Protein AF-A0A6P8LJI2-F1 (afdb_monomer_lite)

Sequence (162 aa):
MKCGRISWTCLSFLSLTNFYVLIQATELDPMTSRKILPVYAVLENAGLLNSSRCRTQIDIFRNAVNNQILWALRALDISGVPSRGFVIGNNHWLGDPQDCKHFSENRTLLLSEKVRKNNSIYRNPNEEYSPFEFRFFIARARHNSTVQYHIEAEDEVSKWIF

Radius of gyration: 23.15 Å; chains: 1; bounding box: 40×72×52 Å

Foldseek 3Di:
DDDDDDPPVVVVVVPPDPPPPPPPPPDQDLVRCVQWFVLSVVLVVLVVDDPDPVSVLSVVLNVCVVVVQPLSVLVRVQWFGQDPDVLVQRQERDGDQVSLVCLQVLDDDDDDPVVVVCCVVPDDPVRSHRPDRGDWDWDWDFDDDPSNVVDPDPTSIHTTID

pLDDT: mean 73.3, std 14.19, range [33.44, 93.31]

Organism: Bombus impatiens (NCBI:txid132113)

Structure (mmCIF, N/CA/C/O backbone):
data_AF-A0A6P8LJI2-F1
#
_entry.id   AF-A0A6P8LJI2-F1
#
loop_
_atom_site.group_PDB
_atom_site.id
_atom_site.type_symbol
_atom_site.label_atom_id
_atom_site.label_alt_id
_atom_site.label_comp_id
_atom_site.label_asym_id
_atom_site.label_entity_id
_atom_site.label_seq_id
_atom_site.pdbx_PDB_ins_code
_atom_site.Cartn_x
_atom_site.Cartn_y
_atom_site.Cartn_z
_atom_site.occupancy
_atom_site.B_iso_or_equiv
_atom_site.auth_seq_id
_atom_site.auth_comp_id
_atom_site.auth_asym_id
_atom_site.auth_atom_id
_atom_site.pdbx_PDB_model_num
ATOM 1 N N . MET A 1 1 ? -12.120 -55.220 -6.891 1.00 37.69 1 MET A N 1
ATOM 2 C CA . MET A 1 1 ? -11.540 -55.074 -5.535 1.00 37.69 1 MET A CA 1
ATOM 3 C C . MET A 1 1 ? -12.646 -54.623 -4.594 1.00 37.69 1 MET A C 1
ATOM 5 O O . MET A 1 1 ? -13.327 -53.656 -4.904 1.00 37.69 1 MET A O 1
ATOM 9 N N . LYS A 1 2 ? -12.909 -55.389 -3.529 1.00 33.44 2 LYS A N 1
ATOM 10 C CA . LYS A 1 2 ? -13.983 -55.115 -2.561 1.00 33.44 2 LYS A CA 1
ATOM 11 C C . LYS A 1 2 ? -13.507 -54.039 -1.580 1.00 33.44 2 LYS A C 1
ATOM 13 O O . LYS A 1 2 ? -12.485 -54.237 -0.933 1.00 33.44 2 LYS A O 1
ATOM 18 N N . CYS A 1 3 ? -14.239 -52.933 -1.471 1.00 35.81 3 CYS A N 1
ATOM 19 C CA . CYS A 1 3 ? -14.024 -51.943 -0.418 1.00 35.81 3 CYS A CA 1
ATOM 20 C C . CYS A 1 3 ? -14.562 -52.531 0.899 1.00 35.81 3 CYS A C 1
ATOM 22 O O . CYS A 1 3 ? -15.747 -52.852 1.000 1.00 35.81 3 CYS A O 1
ATOM 24 N N . GLY A 1 4 ? -13.666 -52.794 1.852 1.00 40.94 4 GLY A N 1
ATOM 25 C CA . GLY A 1 4 ? -13.984 -53.422 3.133 1.00 40.94 4 GLY A CA 1
ATOM 26 C C . GLY A 1 4 ? -14.766 -52.487 4.055 1.00 40.94 4 GLY A C 1
ATOM 27 O O . GLY A 1 4 ? -14.483 -51.295 4.130 1.00 40.94 4 GLY A O 1
ATOM 28 N N . ARG A 1 5 ? -15.751 -53.049 4.767 1.00 47.72 5 ARG A N 1
ATOM 29 C CA . ARG A 1 5 ? -16.522 -52.387 5.830 1.00 47.72 5 ARG A CA 1
ATOM 30 C C . ARG A 1 5 ? -15.579 -51.787 6.876 1.00 47.72 5 ARG A C 1
ATOM 32 O O . ARG A 1 5 ? -14.956 -52.521 7.637 1.00 47.72 5 ARG A O 1
ATOM 39 N N . ILE A 1 6 ? -15.528 -50.461 6.939 1.00 53.97 6 ILE A N 1
ATOM 40 C CA . ILE A 1 6 ? -14.892 -49.727 8.032 1.00 53.97 6 ILE A CA 1
ATOM 41 C C . ILE A 1 6 ? -15.832 -49.815 9.239 1.00 53.97 6 ILE A C 1
ATOM 43 O O . ILE A 1 6 ? -16.961 -49.322 9.208 1.00 53.97 6 ILE A O 1
ATOM 47 N N . SER A 1 7 ? -15.382 -50.518 10.279 1.00 47.62 7 SER A N 1
ATOM 48 C CA . SER A 1 7 ? -16.081 -50.629 11.559 1.00 47.62 7 SER A CA 1
ATOM 49 C C . SER A 1 7 ? -16.191 -49.250 12.207 1.00 47.62 7 SER A C 1
ATOM 51 O O . SER A 1 7 ? -15.186 -48.561 12.389 1.00 47.62 7 SER A O 1
ATOM 53 N N . TRP A 1 8 ? -17.406 -48.860 12.591 1.00 48.09 8 TRP A N 1
ATOM 54 C CA . TRP A 1 8 ? -17.705 -47.568 13.222 1.00 48.09 8 TRP A CA 1
ATOM 55 C C . TRP A 1 8 ? -16.960 -47.357 14.549 1.00 48.09 8 TRP A C 1
ATOM 57 O O . TRP A 1 8 ? -16.782 -46.226 14.986 1.00 48.09 8 TRP A O 1
ATOM 67 N N . THR A 1 9 ? -16.445 -48.430 15.153 1.00 50.59 9 THR A N 1
ATOM 68 C CA . THR A 1 9 ? -15.606 -48.379 16.358 1.00 50.59 9 THR A CA 1
ATOM 69 C C . THR A 1 9 ? -14.218 -47.772 16.127 1.00 50.59 9 THR A C 1
ATOM 71 O O . THR A 1 9 ? -13.556 -47.412 17.094 1.00 50.59 9 THR A O 1
ATOM 74 N N . CYS A 1 10 ? -13.773 -47.620 14.874 1.00 43.75 10 CYS A N 1
ATOM 75 C CA . CYS A 1 10 ? -12.482 -47.001 14.557 1.00 43.75 10 CYS A CA 1
ATOM 76 C C . CYS A 1 10 ? -12.566 -45.472 14.368 1.00 43.75 10 CYS A C 1
ATOM 78 O O . CYS A 1 10 ? -11.536 -44.804 14.331 1.00 43.75 10 CYS A O 1
ATOM 80 N N . LEU A 1 11 ? -13.775 -44.905 14.265 1.00 49.69 11 LEU A N 1
ATOM 81 C CA . LEU A 1 11 ? -13.996 -43.460 14.093 1.00 49.69 11 LEU A CA 1
ATOM 82 C C . LEU A 1 11 ? -14.053 -42.692 15.422 1.00 49.69 11 LEU A C 1
ATOM 84 O O . LEU A 1 11 ? -13.833 -41.485 15.440 1.00 49.69 11 LEU A O 1
ATOM 88 N N . SER A 1 12 ? -14.298 -43.371 16.542 1.00 50.19 12 SER A N 1
ATOM 89 C CA . SER A 1 12 ? -14.491 -42.733 17.851 1.00 50.19 12 SER A CA 1
ATOM 90 C C . SER A 1 12 ? -13.195 -42.396 18.602 1.00 50.19 12 SER A C 1
ATOM 92 O O . SER A 1 12 ? -13.245 -41.612 19.545 1.00 50.19 12 SER A O 1
ATOM 94 N N . PHE A 1 13 ? -12.032 -42.907 18.181 1.00 47.72 13 PHE A N 1
ATOM 95 C CA . PHE A 1 13 ? -10.748 -42.627 18.850 1.00 47.72 13 PHE A CA 1
ATOM 96 C C . PHE A 1 13 ? -9.929 -41.479 18.238 1.00 47.72 13 PHE A C 1
ATOM 98 O O . PHE A 1 13 ? -8.924 -41.079 18.817 1.00 47.72 13 PHE A O 1
ATOM 105 N N . LEU A 1 14 ? -10.365 -40.894 17.118 1.00 51.31 14 LEU A N 1
ATOM 106 C CA . LEU A 1 14 ? -9.687 -39.746 16.491 1.00 51.31 14 LEU A CA 1
ATOM 107 C C . LEU A 1 14 ? -10.215 -38.377 16.965 1.00 51.31 14 LEU A C 1
ATOM 109 O O . LEU A 1 14 ? -9.738 -37.346 16.507 1.00 51.31 14 LEU A O 1
ATOM 113 N N . SER A 1 15 ? -11.183 -38.340 17.888 1.00 52.12 15 SER A N 1
ATOM 114 C CA . SER A 1 15 ? -11.922 -37.111 18.228 1.00 52.12 15 SER A CA 1
ATOM 115 C C . SER A 1 15 ? -11.347 -36.278 19.389 1.00 52.12 15 SER A C 1
ATOM 117 O O . SER A 1 15 ? -11.988 -35.308 19.790 1.00 52.12 15 SER A O 1
ATOM 119 N N . LEU A 1 16 ? -10.189 -36.617 19.969 1.00 54.75 16 LEU A N 1
ATOM 120 C CA . LEU A 1 16 ? -9.714 -35.961 21.206 1.00 54.75 16 LEU A CA 1
ATOM 121 C C . LEU A 1 16 ? -8.282 -35.411 21.160 1.00 54.75 16 LEU A C 1
ATOM 123 O O . LEU A 1 16 ? -7.680 -35.178 22.205 1.00 54.75 16 LEU A O 1
ATOM 127 N N . THR A 1 17 ? -7.736 -35.119 19.981 1.00 58.19 17 THR A N 1
ATOM 128 C CA . THR A 1 17 ? -6.559 -34.244 19.893 1.00 58.19 17 THR A CA 1
ATOM 129 C C . THR A 1 17 ? -7.017 -32.821 19.594 1.00 58.19 17 THR A C 1
ATOM 131 O O . THR A 1 17 ? -7.270 -32.466 18.444 1.00 58.19 17 THR A O 1
ATOM 134 N N . ASN A 1 18 ? -7.137 -31.999 20.640 1.00 56.28 18 ASN A N 1
ATOM 135 C CA . ASN A 1 18 ? -7.179 -30.547 20.483 1.00 56.28 18 ASN A CA 1
ATOM 136 C C . ASN A 1 18 ? -5.844 -30.108 19.871 1.00 56.28 18 ASN A C 1
ATOM 138 O O . ASN A 1 18 ? -4.842 -29.966 20.572 1.00 56.28 18 ASN A O 1
ATOM 142 N N . PHE A 1 19 ? -5.817 -29.925 18.553 1.00 60.59 19 PHE A N 1
ATOM 143 C CA . PHE A 1 19 ? -4.723 -29.232 17.892 1.00 60.59 19 PHE A CA 1
ATOM 144 C C . PHE A 1 19 ? -4.853 -27.750 18.232 1.00 60.59 19 PHE A C 1
ATOM 146 O O . PHE A 1 19 ? -5.562 -26.999 17.566 1.00 60.59 19 PHE A O 1
ATOM 153 N N . TYR A 1 20 ? -4.187 -27.327 19.303 1.00 60.59 20 TYR A N 1
ATOM 154 C CA . TYR A 1 20 ? -3.955 -25.912 19.545 1.00 60.59 20 TYR A CA 1
ATOM 155 C C . TYR A 1 20 ? -2.982 -25.414 18.475 1.00 60.59 20 TYR A C 1
ATOM 157 O O . TYR A 1 20 ? -1.770 -25.585 18.586 1.00 60.59 20 TYR A O 1
ATOM 165 N N . VAL A 1 21 ? -3.518 -24.832 17.403 1.00 58.44 21 VAL A N 1
ATOM 166 C CA . VAL A 1 21 ? -2.711 -24.091 16.433 1.00 58.44 21 VAL A CA 1
ATOM 167 C C . VAL A 1 21 ? -2.419 -22.731 17.054 1.00 58.44 21 VAL A C 1
ATOM 169 O O . VAL A 1 21 ? -3.259 -21.833 17.042 1.00 58.44 21 VAL A O 1
ATOM 172 N N . LEU A 1 22 ? -1.230 -22.584 17.637 1.00 52.50 22 LEU A N 1
ATOM 173 C CA . LEU A 1 22 ? -0.707 -21.274 17.993 1.00 52.50 22 LEU A CA 1
ATOM 174 C C . LEU A 1 22 ? -0.218 -20.619 16.698 1.00 52.50 22 LEU A C 1
ATOM 176 O O . LEU A 1 22 ? 0.856 -20.946 16.198 1.00 52.50 22 LEU A O 1
ATOM 180 N N . ILE A 1 23 ? -1.017 -19.716 16.128 1.00 54.91 23 ILE A N 1
ATOM 181 C CA . ILE A 1 23 ? -0.550 -18.856 15.039 1.00 54.91 23 ILE A CA 1
ATOM 182 C C . ILE A 1 23 ? 0.370 -17.819 15.683 1.00 54.91 23 ILE A C 1
ATOM 184 O O . ILE A 1 23 ? -0.076 -16.762 16.123 1.00 54.91 23 ILE A O 1
ATOM 188 N N . GLN A 1 24 ? 1.662 -18.129 15.789 1.00 49.81 24 GLN A N 1
ATOM 189 C CA . GLN A 1 24 ? 2.651 -17.068 15.906 1.00 49.81 24 GLN A CA 1
ATOM 190 C C . GLN A 1 24 ? 2.631 -16.320 14.576 1.00 49.81 24 GLN A C 1
ATOM 192 O O . GLN A 1 24 ? 2.978 -16.882 13.539 1.00 49.81 24 GLN A O 1
ATOM 197 N N . ALA A 1 25 ? 2.172 -15.069 14.598 1.00 53.12 25 ALA A N 1
ATOM 198 C CA . ALA A 1 25 ? 2.420 -14.149 13.503 1.00 53.12 25 ALA A CA 1
ATOM 199 C C . ALA A 1 25 ? 3.933 -13.920 13.466 1.00 53.12 25 ALA A C 1
ATOM 201 O O . ALA A 1 25 ? 4.472 -13.132 14.240 1.00 53.12 25 ALA A O 1
ATOM 202 N N . THR A 1 26 ? 4.636 -14.694 12.647 1.00 54.88 26 THR A N 1
ATOM 203 C CA . THR A 1 26 ? 6.045 -14.451 12.370 1.00 54.88 26 THR A CA 1
ATOM 204 C C . THR A 1 26 ? 6.128 -13.083 11.713 1.00 54.88 26 THR A C 1
ATOM 206 O O . THR A 1 26 ? 5.422 -12.841 10.731 1.00 54.88 26 THR A O 1
ATOM 209 N N . GLU A 1 27 ? 6.960 -12.183 12.243 1.00 59.78 27 GLU A N 1
ATOM 210 C CA . GLU A 1 27 ? 7.315 -10.987 11.484 1.00 59.78 27 GLU A CA 1
ATOM 211 C C . GLU A 1 27 ? 7.788 -11.437 10.103 1.00 59.78 27 GLU A C 1
ATOM 213 O O . GLU A 1 27 ? 8.627 -12.337 9.979 1.00 59.78 27 GLU A O 1
ATOM 218 N N . LEU A 1 28 ? 7.184 -10.871 9.058 1.00 61.03 28 LEU A N 1
ATOM 219 C CA . LEU A 1 28 ? 7.618 -11.163 7.706 1.00 61.03 28 LEU A CA 1
ATOM 220 C C . LEU A 1 28 ? 9.066 -10.691 7.585 1.00 61.03 28 LEU A C 1
ATOM 222 O O . LEU A 1 28 ? 9.354 -9.507 7.765 1.00 61.03 28 LEU A O 1
ATOM 226 N N . ASP A 1 29 ? 9.965 -11.614 7.246 1.00 72.69 29 ASP A N 1
ATOM 227 C CA . ASP A 1 29 ? 11.338 -11.251 6.918 1.00 72.69 29 ASP A CA 1
ATOM 228 C C . ASP A 1 29 ? 11.330 -10.144 5.835 1.00 72.69 29 ASP A C 1
ATOM 230 O O . ASP A 1 29 ? 10.543 -10.236 4.881 1.00 72.69 29 ASP A O 1
ATOM 234 N N . PRO A 1 30 ? 12.185 -9.108 5.931 1.00 65.75 30 PRO A N 1
ATOM 235 C CA . PRO A 1 30 ? 12.203 -7.980 4.995 1.00 65.75 30 PRO A CA 1
ATOM 236 C C . PRO A 1 30 ? 12.288 -8.374 3.509 1.00 65.75 30 PRO A C 1
ATOM 238 O O . PRO A 1 30 ? 11.749 -7.688 2.638 1.00 65.75 30 PRO A O 1
ATOM 241 N N . MET A 1 31 ? 12.931 -9.499 3.174 1.00 64.00 31 MET A N 1
ATOM 242 C CA . MET A 1 31 ? 12.965 -10.034 1.806 1.00 64.00 31 MET A CA 1
ATOM 243 C C . MET A 1 31 ? 11.580 -10.497 1.337 1.00 64.00 31 MET A C 1
ATOM 245 O O . MET A 1 31 ? 11.249 -10.371 0.157 1.00 64.00 31 MET A O 1
ATOM 249 N N . THR A 1 32 ? 10.771 -11.033 2.248 1.00 70.81 32 THR A N 1
ATOM 250 C CA . THR A 1 32 ? 9.400 -11.484 1.988 1.00 70.81 32 THR A CA 1
ATOM 251 C C . THR A 1 32 ? 8.455 -10.291 1.870 1.00 70.81 32 THR A C 1
ATOM 253 O O . THR A 1 32 ? 7.690 -10.228 0.907 1.00 70.81 32 THR A O 1
ATOM 256 N N . SER A 1 33 ? 8.571 -9.294 2.756 1.00 70.75 33 SER A N 1
ATOM 257 C CA . SER A 1 33 ? 7.774 -8.055 2.694 1.00 70.75 33 SER A CA 1
ATOM 258 C C . SER A 1 33 ? 7.946 -7.334 1.359 1.00 70.75 33 SER A C 1
ATOM 260 O O . SER A 1 33 ? 6.959 -6.988 0.714 1.00 70.75 33 SER A O 1
ATOM 262 N N . ARG A 1 34 ? 9.190 -7.211 0.873 1.00 65.12 34 ARG A N 1
ATOM 263 C CA . ARG A 1 34 ? 9.500 -6.612 -0.438 1.00 65.12 34 ARG A CA 1
ATOM 264 C C . ARG A 1 34 ? 8.816 -7.296 -1.618 1.00 65.12 34 ARG A C 1
ATOM 266 O O . ARG A 1 34 ? 8.485 -6.635 -2.597 1.00 65.12 34 ARG A O 1
ATOM 273 N N . LYS A 1 35 ? 8.652 -8.619 -1.562 1.00 65.62 35 LYS A N 1
ATOM 274 C CA . LYS A 1 35 ? 8.059 -9.395 -2.661 1.00 65.62 35 LYS A CA 1
ATOM 275 C C . LYS A 1 35 ? 6.542 -9.267 -2.714 1.00 65.62 35 LYS A C 1
ATOM 277 O O . LYS A 1 35 ? 5.967 -9.411 -3.786 1.00 65.62 35 LYS A O 1
ATOM 282 N N . ILE A 1 36 ? 5.912 -9.042 -1.565 1.00 71.00 36 ILE A N 1
ATOM 283 C CA . ILE A 1 36 ? 4.454 -9.078 -1.426 1.00 71.00 36 ILE A CA 1
ATOM 284 C C . ILE A 1 36 ? 3.866 -7.664 -1.448 1.00 71.00 36 ILE A C 1
ATOM 286 O O . ILE A 1 36 ? 2.761 -7.475 -1.946 1.00 71.00 36 ILE A O 1
ATOM 290 N N . LEU A 1 37 ? 4.615 -6.667 -0.971 1.00 77.25 37 LEU A N 1
ATOM 291 C CA . LEU A 1 37 ? 4.141 -5.299 -0.798 1.00 77.25 37 LEU A CA 1
ATOM 292 C C . LEU A 1 37 ? 5.090 -4.297 -1.486 1.00 77.25 37 LEU A C 1
ATOM 294 O O . LEU A 1 37 ? 6.094 -3.909 -0.887 1.00 77.25 37 LEU A O 1
ATOM 298 N N . PRO A 1 38 ? 4.793 -3.816 -2.711 1.00 75.12 38 PRO A N 1
ATOM 299 C CA . PRO A 1 38 ? 5.554 -2.762 -3.387 1.00 75.12 38 PRO A CA 1
ATOM 300 C C . PRO A 1 38 ? 5.951 -1.585 -2.527 1.00 75.12 38 PRO A C 1
ATOM 302 O O . PRO A 1 38 ? 7.028 -1.014 -2.671 1.00 75.12 38 PRO A O 1
ATOM 305 N N . VAL A 1 39 ? 5.018 -1.179 -1.674 1.00 81.25 39 VAL A N 1
ATOM 306 C CA . VAL A 1 39 ? 5.149 0.004 -0.848 1.00 81.25 39 VAL A CA 1
ATOM 307 C C . VAL A 1 39 ? 6.352 -0.147 0.080 1.00 81.25 39 VAL A C 1
ATOM 309 O O . VAL A 1 39 ? 7.095 0.814 0.244 1.00 81.25 39 VAL A O 1
ATOM 312 N N . TYR A 1 40 ? 6.672 -1.363 0.545 1.00 80.94 40 TYR A N 1
ATOM 313 C CA . TYR A 1 40 ? 7.904 -1.625 1.295 1.00 80.94 40 TYR A CA 1
ATOM 314 C C . TYR A 1 40 ? 9.163 -1.325 0.484 1.00 80.94 40 TYR A C 1
ATOM 316 O O . TYR A 1 40 ? 10.116 -0.779 1.034 1.00 80.94 40 TYR A O 1
ATOM 324 N N . ALA A 1 41 ? 9.174 -1.609 -0.821 1.00 79.25 41 ALA A N 1
ATOM 325 C CA . ALA A 1 41 ? 10.308 -1.252 -1.665 1.00 79.25 41 ALA A CA 1
ATOM 326 C C . ALA A 1 41 ? 10.502 0.274 -1.721 1.00 79.25 41 ALA A C 1
ATOM 328 O O . ALA A 1 41 ? 11.637 0.742 -1.655 1.00 79.25 41 ALA A O 1
ATOM 329 N N . VAL A 1 42 ? 9.423 1.063 -1.768 1.00 82.69 42 VAL A N 1
ATOM 330 C CA . VAL A 1 42 ? 9.503 2.535 -1.696 1.00 82.69 42 VAL A CA 1
ATOM 331 C C . VAL A 1 42 ? 9.995 2.999 -0.325 1.00 82.69 42 VAL A C 1
ATOM 333 O O . VAL A 1 42 ? 10.904 3.824 -0.252 1.00 82.69 42 VAL A O 1
ATOM 336 N N . LEU A 1 43 ? 9.446 2.439 0.758 1.00 86.00 43 LEU A N 1
ATOM 337 C CA . LEU A 1 43 ? 9.833 2.774 2.132 1.00 86.00 43 LEU A CA 1
ATOM 338 C C . LEU A 1 43 ? 11.319 2.493 2.403 1.00 86.00 43 LEU A C 1
ATOM 340 O O . LEU A 1 43 ? 12.006 3.293 3.040 1.00 86.00 43 LEU A O 1
ATOM 344 N N . GLU A 1 44 ? 11.846 1.371 1.913 1.00 84.69 44 GLU A N 1
ATOM 345 C CA . GLU A 1 44 ? 13.259 1.018 2.076 1.00 84.69 44 GLU A CA 1
ATOM 346 C C . GLU A 1 44 ? 14.188 1.911 1.248 1.00 84.69 44 GLU A C 1
ATOM 348 O O . GLU A 1 44 ? 15.262 2.287 1.720 1.00 84.69 44 GLU A O 1
ATOM 353 N N . ASN A 1 45 ? 13.753 2.302 0.048 1.00 84.31 45 ASN A N 1
ATOM 354 C CA . ASN A 1 45 ? 14.525 3.134 -0.875 1.00 84.31 45 ASN A CA 1
ATOM 355 C C . ASN A 1 45 ? 14.305 4.638 -0.682 1.00 84.31 45 ASN A C 1
ATOM 357 O O . ASN A 1 45 ? 14.819 5.434 -1.470 1.00 84.31 45 ASN A O 1
ATOM 361 N N . ALA A 1 46 ? 13.633 5.044 0.400 1.00 85.44 46 ALA A N 1
ATOM 362 C CA . ALA A 1 46 ? 13.521 6.442 0.812 1.00 85.44 46 ALA A CA 1
ATOM 363 C C . ALA A 1 46 ? 14.885 7.144 0.759 1.00 85.44 46 ALA A C 1
ATOM 365 O O . ALA A 1 46 ? 14.968 8.284 0.311 1.00 85.44 46 ALA A O 1
ATOM 366 N N . GLY A 1 47 ? 15.947 6.403 1.131 1.00 85.81 47 GLY A N 1
ATOM 367 C CA . GLY A 1 47 ? 17.376 6.729 1.034 1.00 85.81 47 GLY A CA 1
ATOM 368 C C . GLY A 1 47 ? 17.790 7.541 -0.192 1.00 85.81 47 GLY A C 1
ATOM 369 O O . GLY A 1 47 ? 18.594 8.458 -0.059 1.00 85.81 47 GLY A O 1
ATOM 370 N N . LEU A 1 48 ? 17.214 7.216 -1.350 1.00 87.94 48 LEU A N 1
ATOM 371 C CA . LEU A 1 48 ? 17.549 7.788 -2.654 1.00 87.94 48 LEU A CA 1
ATOM 372 C C . LEU A 1 48 ? 16.982 9.198 -2.868 1.00 87.94 48 LEU A C 1
ATOM 374 O O . LEU A 1 48 ? 17.421 9.913 -3.766 1.00 87.94 48 LEU A O 1
ATOM 378 N N . LEU A 1 49 ? 15.996 9.598 -2.067 1.00 84.56 49 LEU A N 1
ATOM 379 C CA . LEU A 1 49 ? 15.418 10.930 -2.123 1.00 84.56 49 LEU A CA 1
ATOM 380 C C . LEU A 1 49 ? 16.289 11.907 -1.336 1.00 84.56 49 LEU A C 1
ATOM 382 O O . LEU A 1 49 ? 16.626 11.665 -0.173 1.00 84.56 49 LEU A O 1
ATOM 386 N N . ASN A 1 50 ? 16.566 13.055 -1.953 1.00 89.31 50 ASN A N 1
ATOM 387 C CA . ASN A 1 50 ? 17.142 14.205 -1.265 1.00 89.31 50 ASN A CA 1
ATOM 388 C C . ASN A 1 50 ? 16.263 14.632 -0.078 1.00 89.31 50 ASN A C 1
ATOM 390 O O . ASN A 1 50 ? 15.057 14.350 -0.046 1.00 89.31 50 ASN A O 1
ATOM 394 N N . SER A 1 51 ? 16.864 15.372 0.863 1.00 80.44 51 SER A N 1
ATOM 395 C CA . SER A 1 51 ? 16.133 15.979 1.979 1.00 80.44 51 SER A CA 1
ATOM 396 C C . SER A 1 51 ? 14.984 16.828 1.436 1.00 80.44 51 SER A C 1
ATOM 398 O O . SER A 1 51 ? 15.182 17.867 0.807 1.00 80.44 51 SER A O 1
ATOM 400 N N . SER A 1 52 ? 13.772 16.311 1.598 1.00 88.88 52 SER A N 1
ATOM 401 C CA . SER A 1 52 ? 12.548 16.832 1.010 1.00 88.88 52 SER A CA 1
ATOM 402 C C . SER A 1 52 ? 11.380 16.463 1.910 1.00 88.88 52 SER A C 1
ATOM 404 O O . SER A 1 52 ? 11.435 15.484 2.656 1.00 88.88 52 SER A O 1
ATOM 406 N N . ARG A 1 53 ? 10.278 17.206 1.790 1.00 90.19 53 ARG A N 1
ATOM 407 C CA . ARG A 1 53 ? 9.025 16.869 2.478 1.00 90.19 53 ARG A CA 1
ATOM 408 C C . ARG A 1 53 ? 8.582 15.431 2.185 1.00 90.19 53 ARG A C 1
ATOM 410 O O . ARG A 1 53 ? 8.109 14.748 3.086 1.00 90.19 53 ARG A O 1
ATOM 417 N N . CYS A 1 54 ? 8.766 14.978 0.944 1.00 85.75 54 CYS A N 1
ATOM 418 C CA . CYS A 1 54 ? 8.446 13.616 0.528 1.00 85.75 54 CYS A CA 1
ATOM 419 C C . CYS A 1 54 ? 9.282 12.590 1.301 1.00 85.75 54 CYS A C 1
ATOM 421 O O . CYS A 1 54 ? 8.720 11.656 1.867 1.00 85.75 54 CYS A O 1
ATOM 423 N N . ARG A 1 55 ? 10.599 12.817 1.420 1.00 89.62 5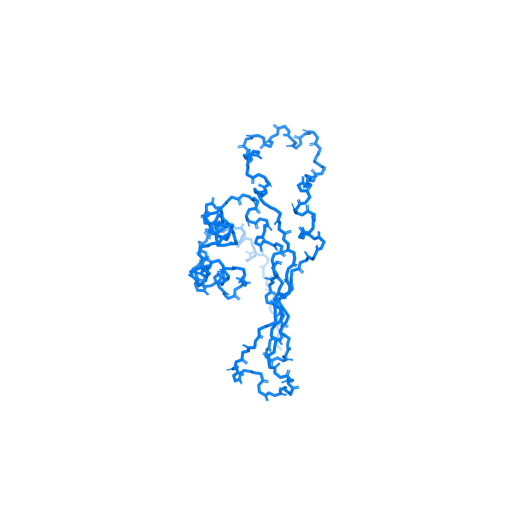5 ARG A N 1
ATOM 424 C CA . ARG A 1 55 ? 11.474 11.952 2.217 1.00 89.62 55 ARG A CA 1
ATOM 425 C C . ARG A 1 55 ? 11.003 11.856 3.669 1.00 89.62 55 ARG A C 1
ATOM 427 O O . ARG A 1 55 ? 10.828 10.755 4.174 1.00 89.62 55 ARG A O 1
ATOM 434 N N . THR A 1 56 ? 10.718 12.991 4.304 1.00 92.25 56 THR A N 1
ATOM 435 C CA . THR A 1 56 ? 10.231 13.020 5.691 1.00 92.25 56 THR A CA 1
ATOM 436 C C . THR A 1 56 ? 8.917 12.255 5.864 1.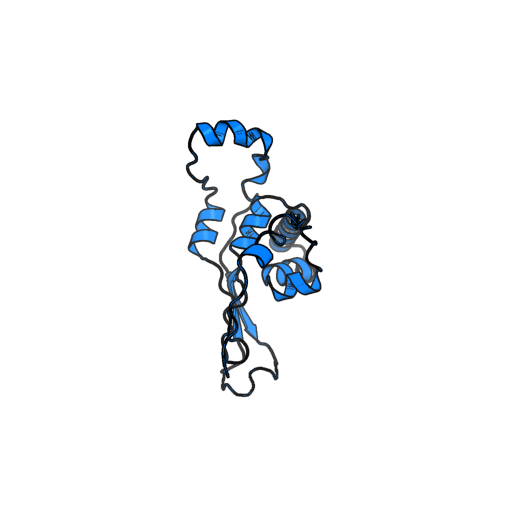00 92.25 56 THR A C 1
ATOM 438 O O . THR A 1 56 ? 8.774 11.498 6.818 1.00 92.25 56 THR A O 1
ATOM 441 N N . GLN A 1 57 ? 7.959 12.418 4.947 1.00 91.44 57 GLN A N 1
ATOM 442 C CA . GLN A 1 57 ? 6.683 11.695 5.003 1.00 91.44 57 GLN A CA 1
ATOM 443 C C . GLN A 1 57 ? 6.870 10.182 4.834 1.00 91.44 57 GLN A C 1
ATOM 445 O O . GLN A 1 57 ? 6.248 9.410 5.562 1.00 91.44 57 GLN A O 1
ATOM 450 N N . ILE A 1 58 ? 7.765 9.758 3.938 1.00 90.38 58 ILE A N 1
ATOM 451 C CA . ILE A 1 58 ? 8.111 8.343 3.757 1.00 90.38 58 ILE A CA 1
ATOM 452 C C . ILE A 1 58 ? 8.783 7.776 5.013 1.00 90.38 58 ILE A C 1
ATOM 454 O O . ILE A 1 58 ? 8.437 6.676 5.432 1.00 90.38 58 ILE A O 1
ATOM 458 N N . ASP A 1 59 ? 9.690 8.517 5.653 1.00 91.94 59 ASP A N 1
ATOM 459 C CA . ASP A 1 59 ? 10.338 8.070 6.892 1.00 91.94 59 ASP A CA 1
ATOM 460 C C . ASP A 1 59 ? 9.322 7.947 8.047 1.00 91.94 59 ASP A C 1
ATOM 462 O O . ASP A 1 59 ? 9.341 6.961 8.786 1.00 91.94 59 ASP A O 1
ATOM 466 N N . ILE A 1 60 ? 8.380 8.895 8.174 1.00 93.31 60 ILE A N 1
ATOM 467 C CA . ILE A 1 60 ? 7.267 8.802 9.137 1.00 93.31 60 ILE A CA 1
ATOM 468 C C . ILE A 1 60 ? 6.420 7.560 8.851 1.00 93.31 60 ILE A C 1
ATOM 470 O O . ILE A 1 60 ? 6.102 6.813 9.776 1.00 93.31 60 ILE A O 1
ATOM 474 N N . PHE A 1 61 ? 6.076 7.319 7.584 1.00 91.25 61 PHE A N 1
ATOM 475 C CA . PHE A 1 61 ? 5.288 6.156 7.193 1.00 91.25 61 PHE A CA 1
ATOM 476 C C . PHE A 1 61 ? 6.024 4.847 7.501 1.00 91.25 61 PHE A C 1
ATOM 478 O O . PHE A 1 61 ? 5.462 3.978 8.163 1.00 91.25 61 PHE A O 1
ATOM 485 N N . ARG A 1 62 ? 7.304 4.734 7.132 1.00 90.62 62 ARG A N 1
ATOM 486 C CA . ARG A 1 62 ? 8.145 3.572 7.444 1.00 90.62 62 ARG A CA 1
ATOM 487 C C . ARG A 1 62 ? 8.198 3.291 8.943 1.00 90.62 62 ARG A C 1
ATOM 489 O O . ARG A 1 62 ? 8.032 2.149 9.361 1.00 90.62 62 ARG A O 1
ATOM 496 N N . ASN A 1 63 ? 8.407 4.323 9.756 1.00 92.56 63 ASN A N 1
ATOM 497 C CA . ASN A 1 63 ? 8.451 4.169 11.206 1.00 92.56 63 ASN A CA 1
ATOM 498 C C . ASN A 1 63 ? 7.093 3.742 11.767 1.00 92.56 63 ASN A C 1
ATOM 500 O O . ASN A 1 63 ? 7.040 2.861 12.620 1.00 92.56 63 ASN A O 1
ATOM 504 N N . ALA A 1 64 ? 5.995 4.316 11.280 1.00 92.12 64 ALA A N 1
ATOM 505 C CA . ALA A 1 64 ? 4.653 3.951 11.715 1.00 92.12 64 ALA A CA 1
ATOM 506 C C . ALA A 1 64 ? 4.296 2.499 11.342 1.00 92.12 64 ALA A C 1
ATOM 508 O O . ALA A 1 64 ? 3.714 1.788 12.156 1.00 92.12 64 ALA A O 1
ATOM 509 N N . VAL A 1 65 ? 4.720 2.025 10.167 1.00 89.25 65 VAL A N 1
ATOM 510 C CA . VAL A 1 65 ? 4.618 0.613 9.765 1.00 89.25 65 VAL A CA 1
ATOM 511 C C . VAL A 1 65 ? 5.380 -0.297 10.727 1.00 89.25 65 VAL A C 1
ATOM 513 O O . VAL A 1 65 ? 4.806 -1.249 11.251 1.00 89.25 65 VAL A O 1
ATOM 516 N N . ASN A 1 66 ? 6.652 0.013 10.997 1.00 88.06 66 ASN A N 1
ATOM 517 C CA . ASN A 1 66 ? 7.500 -0.798 11.875 1.00 88.06 66 ASN A CA 1
ATOM 518 C C . ASN A 1 66 ? 6.967 -0.862 13.314 1.00 88.06 66 ASN A C 1
ATOM 520 O O . ASN A 1 66 ? 7.138 -1.868 13.988 1.00 88.06 66 ASN A O 1
ATOM 524 N N . ASN A 1 67 ? 6.310 0.204 13.775 1.00 90.31 67 ASN A N 1
ATOM 525 C CA . ASN A 1 67 ? 5.679 0.262 15.093 1.00 90.31 67 ASN A CA 1
ATOM 526 C C . ASN A 1 67 ? 4.215 -0.216 15.082 1.00 90.31 67 ASN A C 1
ATOM 528 O O . ASN A 1 67 ? 3.508 -0.013 16.064 1.00 90.31 67 ASN A O 1
ATOM 532 N N . GLN A 1 68 ? 3.746 -0.826 13.986 1.00 88.44 68 GLN A N 1
ATOM 533 C CA . GLN A 1 68 ? 2.395 -1.385 13.854 1.00 88.44 68 GLN A CA 1
ATOM 534 C C . GLN A 1 68 ? 1.269 -0.371 14.130 1.00 88.44 68 GLN A C 1
ATOM 536 O O . GLN A 1 68 ? 0.194 -0.718 14.619 1.00 88.44 68 GLN A O 1
ATOM 541 N N . ILE A 1 69 ? 1.502 0.895 13.781 1.00 90.12 69 ILE A N 1
ATOM 542 C CA . ILE A 1 69 ? 0.538 1.977 13.967 1.00 90.12 69 ILE A CA 1
ATOM 543 C C . ILE A 1 69 ? -0.630 1.799 12.994 1.00 90.12 69 ILE A C 1
ATOM 545 O O . ILE A 1 69 ? -0.436 1.628 11.788 1.00 90.12 69 ILE A O 1
ATOM 549 N N . LEU A 1 70 ? -1.861 1.881 13.508 1.00 86.56 70 LEU A N 1
ATOM 550 C CA . LEU A 1 70 ? -3.066 1.479 12.779 1.00 86.56 70 LEU A CA 1
ATOM 551 C C . LEU A 1 70 ? -3.240 2.187 11.427 1.00 86.56 70 LEU A C 1
ATOM 553 O O . LEU A 1 70 ? -3.505 1.517 10.428 1.00 86.56 70 LEU A O 1
ATOM 557 N N . TRP A 1 71 ? -3.101 3.515 11.360 1.00 89.38 71 TRP A N 1
ATOM 558 C CA . TRP A 1 71 ? -3.240 4.234 10.086 1.00 89.38 71 TRP A CA 1
ATOM 559 C C . TRP A 1 71 ? -2.216 3.768 9.045 1.00 89.38 71 TRP A C 1
ATOM 561 O O . TRP A 1 71 ? -2.541 3.683 7.864 1.00 89.38 71 TRP A O 1
ATOM 571 N N . ALA A 1 72 ? -0.997 3.432 9.470 1.00 90.25 72 ALA A N 1
ATOM 572 C CA . ALA A 1 72 ? 0.065 2.999 8.573 1.00 90.25 72 ALA A CA 1
ATOM 573 C C . ALA A 1 72 ? -0.179 1.572 8.078 1.00 90.25 72 ALA A C 1
ATOM 575 O O . ALA A 1 72 ? -0.010 1.299 6.894 1.00 90.25 72 ALA A O 1
ATOM 576 N N . LEU A 1 73 ? -0.664 0.681 8.946 1.00 88.06 73 LEU A N 1
ATOM 577 C CA . LEU A 1 73 ? -1.092 -0.658 8.537 1.00 88.06 73 LEU A CA 1
ATOM 578 C C . LEU A 1 73 ? -2.251 -0.602 7.534 1.00 88.06 73 LEU A C 1
ATOM 580 O O . LEU A 1 73 ? -2.239 -1.330 6.548 1.00 88.06 73 LEU A O 1
ATOM 584 N N . ARG A 1 74 ? -3.214 0.307 7.728 1.00 87.25 74 ARG A N 1
ATOM 585 C CA . ARG A 1 74 ? -4.289 0.546 6.752 1.00 87.25 74 ARG A CA 1
ATOM 586 C C . ARG A 1 74 ? -3.745 1.070 5.425 1.00 87.25 74 ARG A C 1
ATOM 588 O O . ARG A 1 74 ? -4.184 0.602 4.386 1.00 87.25 74 ARG A O 1
ATOM 595 N N . ALA A 1 75 ? -2.787 1.997 5.455 1.00 87.00 75 ALA A N 1
ATOM 596 C CA . ALA A 1 75 ? -2.127 2.499 4.251 1.00 87.00 75 ALA A CA 1
ATOM 597 C C . ALA A 1 75 ? -1.377 1.388 3.486 1.00 87.00 75 ALA A C 1
ATOM 599 O O . ALA A 1 75 ? -1.393 1.363 2.257 1.00 87.00 75 ALA A O 1
ATOM 600 N N . LEU A 1 76 ? -0.752 0.440 4.195 1.00 85.31 76 LEU A N 1
ATOM 601 C CA . LEU A 1 76 ? -0.161 -0.751 3.576 1.00 85.31 76 LEU A CA 1
ATOM 602 C C . LEU A 1 76 ? -1.215 -1.666 2.942 1.00 85.31 76 LEU A C 1
ATOM 604 O O . LEU A 1 76 ? -0.980 -2.174 1.853 1.00 85.31 76 LEU A O 1
ATOM 608 N N . ASP A 1 77 ? -2.349 -1.870 3.611 1.00 84.12 77 ASP A N 1
ATOM 609 C CA . ASP A 1 77 ? -3.426 -2.764 3.160 1.00 84.12 77 ASP A CA 1
ATOM 610 C C . ASP A 1 77 ? -4.104 -2.269 1.870 1.00 84.12 77 ASP A C 1
ATOM 612 O O . ASP A 1 77 ? -4.426 -3.061 0.991 1.00 84.12 77 ASP A O 1
ATOM 616 N N . ILE A 1 78 ? -4.246 -0.947 1.711 1.00 83.81 78 ILE A N 1
ATOM 617 C CA . ILE A 1 78 ? -4.796 -0.324 0.490 1.00 83.81 78 ILE A CA 1
ATOM 618 C C . ILE A 1 78 ? -3.771 -0.193 -0.650 1.00 83.81 78 ILE A C 1
ATOM 620 O O . ILE A 1 78 ? -4.136 0.165 -1.774 1.00 83.81 78 ILE A O 1
ATOM 624 N N . SER A 1 79 ? -2.484 -0.420 -0.362 1.00 82.94 79 SER A N 1
ATOM 625 C CA . SER A 1 79 ? -1.412 -0.303 -1.352 1.00 82.94 79 SER A CA 1
ATOM 626 C C . SER A 1 79 ? -1.502 -1.421 -2.390 1.00 82.94 79 SER A C 1
ATOM 628 O O . SER A 1 79 ? -2.084 -2.478 -2.151 1.00 82.94 79 SER A O 1
ATOM 630 N N . GLY A 1 80 ? -0.893 -1.211 -3.560 1.00 81.38 80 GLY A N 1
ATOM 631 C CA . GLY A 1 80 ? -0.917 -2.228 -4.603 1.00 81.38 80 GLY A CA 1
ATOM 632 C C . GLY A 1 80 ? -0.303 -3.556 -4.167 1.00 81.38 80 GLY A C 1
ATOM 633 O O . GLY A 1 80 ? 0.679 -3.584 -3.433 1.00 81.38 80 GLY A O 1
ATOM 634 N N . VAL A 1 81 ? -0.853 -4.664 -4.663 1.00 80.69 81 VAL A N 1
ATOM 635 C CA . VAL A 1 81 ? -0.304 -6.016 -4.471 1.00 80.69 81 VAL A CA 1
ATOM 636 C C . VAL A 1 81 ? -0.025 -6.676 -5.822 1.00 80.69 81 VAL A C 1
ATOM 638 O O . VAL A 1 81 ? -0.762 -6.421 -6.782 1.00 80.69 81 VAL A O 1
ATOM 641 N N . PRO A 1 82 ? 1.016 -7.524 -5.941 1.00 78.00 82 PRO A N 1
ATOM 642 C CA . PRO A 1 82 ? 1.270 -8.261 -7.169 1.00 78.00 82 PRO A CA 1
ATOM 643 C C . PRO A 1 82 ? 0.061 -9.124 -7.533 1.00 78.00 82 PRO A C 1
ATOM 645 O O . PRO A 1 82 ? -0.398 -9.956 -6.746 1.00 78.00 82 PRO A O 1
ATOM 648 N N . SER A 1 83 ? -0.446 -8.956 -8.749 1.00 79.75 83 SER A N 1
ATOM 649 C CA . SER A 1 83 ? -1.497 -9.821 -9.272 1.00 79.75 83 SER A CA 1
ATOM 650 C C . SER A 1 83 ? -0.924 -11.145 -9.799 1.00 79.75 83 SER A C 1
ATOM 652 O O . SER A 1 83 ? 0.264 -11.286 -10.098 1.00 79.75 83 SER A O 1
ATOM 654 N N . ARG A 1 84 ? -1.778 -12.171 -9.894 1.00 83.31 84 ARG A N 1
ATOM 655 C CA . ARG A 1 84 ? -1.383 -13.473 -10.457 1.00 83.31 84 ARG A CA 1
ATOM 656 C C . ARG A 1 84 ? -1.115 -13.348 -11.956 1.00 83.31 84 ARG A C 1
ATOM 658 O O . ARG A 1 84 ? -1.770 -12.571 -12.640 1.00 83.31 84 ARG A O 1
ATOM 665 N N . GLY A 1 85 ? -0.227 -14.192 -12.476 1.00 83.00 85 GLY A N 1
ATOM 666 C CA . GLY A 1 85 ? 0.035 -14.263 -13.916 1.00 83.00 85 GLY A CA 1
ATOM 667 C C . GLY A 1 85 ? 1.185 -13.382 -14.398 1.00 83.00 85 GLY A C 1
ATOM 668 O O . GLY A 1 85 ? 1.237 -13.068 -15.580 1.00 83.00 85 GLY A O 1
ATOM 669 N N . PHE A 1 86 ? 2.127 -13.020 -13.523 1.00 81.12 86 PHE A N 1
ATOM 670 C CA . PHE A 1 86 ? 3.336 -12.295 -13.923 1.00 81.12 86 PHE A CA 1
ATOM 671 C C . PHE A 1 86 ? 4.063 -12.979 -15.093 1.00 81.12 86 PHE A C 1
ATOM 673 O O . PHE A 1 86 ? 4.330 -12.340 -16.093 1.00 81.12 86 PHE A O 1
ATOM 680 N N . VAL A 1 87 ? 4.308 -14.293 -15.045 1.00 81.62 87 VAL A N 1
ATOM 681 C CA . VAL A 1 87 ? 5.010 -15.028 -16.127 1.00 81.62 87 VAL A CA 1
ATOM 682 C C . VAL A 1 87 ? 4.290 -14.931 -17.484 1.00 81.62 87 VAL A C 1
ATOM 684 O O . VAL A 1 87 ? 4.924 -15.029 -18.527 1.00 81.62 87 VAL A O 1
ATOM 687 N N . ILE A 1 88 ? 2.972 -14.707 -17.471 1.00 82.50 88 ILE A N 1
ATOM 688 C CA . ILE A 1 88 ? 2.134 -14.549 -18.668 1.00 82.50 88 ILE A CA 1
ATOM 689 C C . ILE A 1 88 ? 1.767 -13.076 -18.943 1.00 82.50 88 ILE A C 1
ATOM 691 O O . ILE A 1 88 ? 0.809 -12.808 -19.662 1.00 82.50 88 ILE A O 1
ATOM 695 N N . GLY A 1 89 ? 2.532 -12.122 -18.394 1.00 76.19 89 GLY A N 1
ATOM 696 C CA . GLY A 1 89 ? 2.488 -10.701 -18.772 1.00 76.19 89 GLY A CA 1
ATOM 697 C C . GLY A 1 89 ? 1.602 -9.821 -17.904 1.00 76.19 89 GLY A C 1
ATOM 698 O O . GLY A 1 89 ? 1.407 -8.645 -18.215 1.00 76.19 89 GLY A O 1
ATOM 699 N N . ASN A 1 90 ? 1.056 -10.351 -16.807 1.00 79.56 90 ASN A N 1
ATOM 700 C CA . ASN A 1 90 ? 0.302 -9.524 -15.876 1.00 79.56 90 ASN A CA 1
ATOM 701 C C . ASN A 1 90 ? 1.244 -8.715 -14.971 1.00 79.56 90 ASN A C 1
ATOM 703 O O . ASN A 1 90 ? 1.707 -9.193 -13.933 1.00 79.56 90 ASN A O 1
ATOM 707 N N . ASN A 1 91 ? 1.493 -7.469 -15.373 1.00 76.38 91 ASN A N 1
ATOM 708 C CA . ASN A 1 91 ? 2.441 -6.553 -14.730 1.00 76.38 91 ASN A CA 1
ATOM 709 C C . ASN A 1 91 ? 1.744 -5.464 -13.908 1.00 76.38 91 ASN A C 1
ATOM 711 O O . ASN A 1 91 ? 2.227 -4.340 -13.767 1.00 76.38 91 ASN A O 1
ATOM 715 N N . HIS A 1 92 ? 0.559 -5.760 -13.384 1.00 76.12 92 HIS A N 1
ATOM 716 C CA . HIS A 1 92 ? -0.248 -4.788 -12.658 1.00 76.12 92 HIS A CA 1
ATOM 717 C C . HIS A 1 92 ? -0.230 -5.079 -11.162 1.00 76.12 92 HIS A C 1
ATOM 719 O O . HIS A 1 92 ? -0.610 -6.165 -10.723 1.00 76.12 92 HIS A O 1
ATOM 725 N N . TRP A 1 93 ? 0.247 -4.103 -10.392 1.00 77.94 93 TRP A N 1
ATOM 726 C CA . TRP A 1 93 ? 0.286 -4.139 -8.937 1.00 77.94 93 TRP A CA 1
ATOM 727 C C . TRP A 1 93 ? -0.622 -3.004 -8.473 1.00 77.94 93 TRP A C 1
ATOM 729 O O . TRP A 1 93 ? -0.187 -1.863 -8.296 1.00 77.94 93 TRP A O 1
ATOM 739 N N . LEU A 1 94 ? -1.922 -3.300 -8.441 1.00 72.50 94 LEU A N 1
ATOM 740 C CA . LEU A 1 94 ? -2.974 -2.299 -8.307 1.00 72.50 94 LEU A CA 1
ATOM 741 C C . LEU A 1 94 ? -3.469 -2.236 -6.864 1.00 72.50 94 LEU A C 1
ATOM 743 O O . LEU A 1 94 ? -3.782 -3.274 -6.288 1.00 72.50 94 LEU A O 1
ATOM 747 N N . GLY A 1 95 ? -3.516 -1.027 -6.309 1.00 78.69 95 GLY A N 1
ATOM 748 C CA . GLY A 1 95 ? -4.245 -0.692 -5.088 1.00 78.69 95 GLY A CA 1
ATOM 749 C C . GLY A 1 95 ? -5.594 -0.072 -5.448 1.00 78.69 95 GLY A C 1
ATOM 750 O O . GLY A 1 95 ? -5.882 0.145 -6.632 1.00 78.69 95 GLY A O 1
ATOM 751 N N . ASP A 1 96 ? -6.413 0.234 -4.445 1.00 80.12 96 ASP A N 1
ATOM 752 C CA . ASP A 1 96 ? -7.751 0.786 -4.667 1.00 80.12 96 ASP A CA 1
ATOM 753 C C . ASP A 1 96 ? -7.750 2.334 -4.570 1.00 80.12 96 ASP A C 1
ATOM 755 O O . ASP A 1 96 ? -7.451 2.903 -3.513 1.00 80.12 96 ASP A O 1
ATOM 759 N N . PRO A 1 97 ? -8.071 3.061 -5.664 1.00 82.12 97 PRO A N 1
ATOM 760 C CA . PRO A 1 97 ? -8.096 4.525 -5.660 1.00 82.12 97 PRO A CA 1
ATOM 761 C C . PRO A 1 97 ? -9.188 5.119 -4.765 1.00 82.12 97 PRO A C 1
ATOM 763 O O . PRO A 1 97 ? -9.006 6.218 -4.236 1.00 82.12 97 PRO A O 1
ATOM 766 N N . GLN A 1 98 ? -10.327 4.439 -4.618 1.00 84.00 98 GLN A N 1
ATOM 767 C CA . GLN A 1 98 ? -11.406 4.893 -3.747 1.00 84.00 98 GLN A CA 1
ATOM 768 C C . GLN A 1 98 ? -11.030 4.689 -2.286 1.00 84.00 98 GLN A C 1
ATOM 770 O O . GLN A 1 98 ? -11.227 5.606 -1.492 1.00 84.00 98 GLN A O 1
ATOM 775 N N . ASP A 1 99 ? -10.413 3.563 -1.934 1.00 83.31 99 ASP A N 1
ATOM 776 C CA . ASP A 1 99 ? -9.944 3.328 -0.569 1.00 83.31 99 ASP A CA 1
ATOM 777 C C . ASP A 1 99 ? -8.820 4.293 -0.189 1.00 83.31 99 ASP A C 1
ATOM 779 O O . ASP A 1 99 ? -8.844 4.836 0.915 1.00 83.31 99 ASP A O 1
ATOM 783 N N . CYS A 1 100 ? -7.900 4.610 -1.109 1.00 83.00 100 CYS A N 1
ATOM 784 C CA . CYS A 1 100 ? -6.892 5.657 -0.900 1.00 83.00 100 CYS A CA 1
ATOM 785 C C . CYS A 1 100 ? -7.534 7.027 -0.639 1.00 83.00 100 CYS A C 1
ATOM 787 O O . CYS A 1 100 ? -7.177 7.725 0.314 1.00 83.00 100 CYS A O 1
ATOM 789 N N . LYS A 1 101 ? -8.561 7.386 -1.416 1.00 83.75 101 LYS A N 1
ATOM 790 C CA . LYS A 1 101 ? -9.326 8.616 -1.190 1.00 83.75 101 LYS A CA 1
ATOM 791 C C . LYS A 1 101 ? -10.041 8.604 0.167 1.00 83.75 101 LYS A C 1
ATOM 793 O O . LYS A 1 101 ? -9.946 9.568 0.922 1.00 83.75 101 LYS A O 1
ATOM 798 N N . HIS A 1 102 ? -10.747 7.525 0.496 1.00 83.06 102 HIS A N 1
ATOM 799 C CA . HIS A 1 102 ? -11.484 7.389 1.753 1.00 83.06 102 HIS A CA 1
ATOM 800 C C . HIS A 1 102 ? -10.566 7.379 2.976 1.00 83.06 102 HIS A C 1
ATOM 802 O O . HIS A 1 102 ? -10.934 7.922 4.021 1.00 83.06 102 HIS A O 1
ATOM 808 N N . PHE A 1 103 ? -9.374 6.803 2.835 1.00 84.06 103 PHE A N 1
ATOM 809 C CA . PHE A 1 103 ? -8.324 6.837 3.840 1.00 84.06 103 PHE A CA 1
ATOM 810 C C . PHE A 1 103 ? -7.867 8.276 4.120 1.00 84.06 103 PHE A C 1
ATOM 812 O O . PHE A 1 103 ? -7.842 8.687 5.280 1.00 84.06 103 PHE A O 1
ATOM 819 N N . SER A 1 104 ? -7.603 9.065 3.075 1.00 80.12 104 SER A N 1
ATOM 820 C CA . SER A 1 104 ? -7.180 10.470 3.196 1.00 80.12 104 SER A CA 1
ATOM 821 C C . SER A 1 104 ? -8.258 11.415 3.739 1.00 80.12 104 SER A C 1
ATOM 823 O O . SER A 1 104 ? -7.935 12.454 4.308 1.00 80.12 104 SER A O 1
ATOM 825 N N . GLU A 1 105 ? -9.540 11.070 3.604 1.00 83.31 105 GLU A N 1
ATOM 826 C CA . GLU A 1 105 ? -10.666 11.869 4.113 1.00 83.31 105 GLU A CA 1
ATOM 827 C C . GLU A 1 105 ? -10.911 11.713 5.630 1.00 83.31 105 GLU A C 1
ATOM 829 O O . GLU A 1 105 ? -11.886 12.257 6.148 1.00 83.31 105 GLU A O 1
ATOM 834 N N . ASN A 1 106 ? -10.067 10.970 6.360 1.00 77.06 106 ASN A N 1
ATOM 835 C CA . ASN A 1 106 ? -10.235 10.678 7.790 1.00 77.06 106 ASN A CA 1
ATOM 836 C C . ASN A 1 106 ? -11.629 10.128 8.142 1.00 77.06 106 ASN A C 1
ATOM 838 O O . ASN A 1 106 ? -12.187 10.400 9.208 1.00 77.06 106 ASN A O 1
ATOM 842 N N . ARG A 1 107 ? -12.217 9.327 7.246 1.00 75.25 107 ARG A N 1
ATOM 843 C CA . ARG A 1 107 ? -13.523 8.717 7.503 1.00 75.25 107 ARG A CA 1
ATOM 844 C C . ARG A 1 107 ? -13.406 7.604 8.533 1.00 75.25 107 ARG A C 1
ATOM 846 O O . ARG A 1 107 ? -12.693 6.615 8.345 1.00 75.25 107 ARG A O 1
ATOM 853 N N . THR A 1 108 ? -14.186 7.729 9.595 1.00 69.31 108 THR A N 1
ATOM 854 C CA . THR A 1 108 ? -14.448 6.640 10.532 1.00 69.31 108 THR A CA 1
ATOM 855 C C . THR A 1 108 ? -15.605 5.795 10.008 1.00 69.31 108 THR A C 1
ATOM 857 O O . THR A 1 108 ? -16.638 6.326 9.597 1.00 69.31 108 THR A O 1
ATOM 860 N N . LEU A 1 109 ? -15.458 4.467 10.036 1.00 68.00 109 LEU A N 1
ATOM 861 C CA . LEU A 1 109 ? -16.597 3.576 9.819 1.00 68.00 109 LEU A CA 1
ATOM 862 C C . LEU A 1 109 ? -17.656 3.873 10.888 1.00 68.00 109 LEU A C 1
ATOM 864 O O . LEU A 1 109 ? -17.328 4.006 12.069 1.00 68.00 109 LEU A O 1
ATOM 868 N N . LEU A 1 110 ? -18.920 3.975 10.476 1.00 71.12 110 LEU A N 1
ATOM 869 C CA . LEU A 1 110 ? -20.038 4.167 11.396 1.00 71.12 110 LEU A CA 1
ATOM 870 C C . LEU A 1 110 ? -20.209 2.898 12.238 1.00 71.12 110 LEU A C 1
ATOM 872 O O . LEU A 1 110 ? -20.833 1.926 11.820 1.00 71.12 110 LEU A O 1
ATOM 876 N N . LEU A 1 111 ? -19.607 2.896 13.424 1.00 75.19 111 LEU A N 1
ATOM 877 C CA . LEU A 1 111 ? -19.740 1.821 14.397 1.00 75.19 111 LEU A CA 1
ATOM 878 C C . LEU A 1 111 ? -20.905 2.120 15.339 1.00 75.19 111 LEU A C 1
ATOM 880 O O . LEU A 1 111 ? -21.135 3.266 15.725 1.00 75.19 111 LEU A O 1
ATOM 884 N N . SER A 1 112 ? -21.622 1.074 15.751 1.00 82.56 112 SER A N 1
ATOM 885 C CA . SER A 1 112 ? -22.668 1.219 16.763 1.00 82.56 112 SER A CA 1
ATOM 886 C C . SER A 1 112 ? -22.079 1.709 18.089 1.00 82.56 112 SER A C 1
ATOM 888 O O . SER A 1 112 ? -20.928 1.425 18.434 1.00 82.56 112 SER A O 1
ATOM 890 N N . GLU A 1 113 ? -22.883 2.417 18.880 1.00 79.75 113 GLU A N 1
ATOM 891 C CA . GLU A 1 113 ? -22.429 2.979 20.154 1.00 79.75 113 GLU A CA 1
ATOM 892 C C . GLU A 1 113 ? -21.923 1.902 21.128 1.00 79.75 113 GLU A C 1
ATOM 894 O O . GLU A 1 113 ? -20.952 2.119 21.853 1.00 79.75 113 GLU A O 1
ATOM 899 N N . LYS A 1 114 ? -22.523 0.704 21.082 1.00 81.06 114 LYS A N 1
ATOM 900 C CA . LYS A 1 114 ? -22.086 -0.463 21.859 1.00 81.06 114 LYS A CA 1
ATOM 901 C C . LYS A 1 114 ? -20.644 -0.868 21.532 1.00 81.06 114 LYS A C 1
ATOM 903 O O . LYS A 1 114 ? -19.892 -1.180 22.447 1.00 81.06 114 LYS A O 1
ATOM 908 N N . VAL A 1 115 ? -20.257 -0.844 20.255 1.00 75.75 115 VAL A N 1
ATOM 909 C CA . VAL A 1 115 ? -18.884 -1.150 19.816 1.00 75.75 115 VAL A CA 1
ATOM 910 C C . VAL A 1 115 ? -17.942 -0.007 20.195 1.00 75.75 115 VAL A C 1
ATOM 912 O O . VAL A 1 115 ? -16.852 -0.244 20.708 1.00 75.75 115 VAL A O 1
ATOM 915 N N . ARG A 1 116 ? -18.391 1.245 20.039 1.00 71.44 116 ARG A N 1
ATOM 916 C CA . ARG A 1 116 ? -17.594 2.439 20.353 1.00 71.44 116 ARG A CA 1
ATOM 917 C C . ARG A 1 116 ? -17.183 2.527 21.827 1.00 71.44 116 ARG A C 1
ATOM 919 O O . ARG A 1 116 ? -16.080 2.986 22.102 1.00 71.44 116 ARG A O 1
ATOM 926 N N . LYS A 1 117 ? -18.018 2.062 22.767 1.00 69.62 117 LYS A N 1
ATOM 927 C CA . LYS A 1 117 ? -17.712 2.077 24.215 1.00 69.62 117 LYS A CA 1
ATOM 928 C C . LYS A 1 117 ? -16.461 1.274 24.598 1.00 69.62 117 LYS A C 1
ATOM 930 O O . LYS A 1 117 ? -15.817 1.627 25.576 1.00 69.62 117 LYS A O 1
ATOM 935 N N . ASN A 1 118 ? -16.085 0.263 23.812 1.00 68.25 118 ASN A N 1
ATOM 936 C CA . ASN A 1 118 ? -14.867 -0.523 24.039 1.00 68.25 118 ASN A CA 1
ATOM 937 C C . ASN A 1 118 ? -13.660 -0.016 23.229 1.00 68.25 118 ASN A C 1
ATOM 939 O O . ASN A 1 118 ? -12.546 -0.491 23.441 1.00 68.25 118 ASN A O 1
ATOM 943 N N . ASN A 1 119 ? -13.848 0.940 22.309 1.00 64.44 119 ASN A N 1
ATOM 944 C CA . ASN A 1 119 ? -12.779 1.365 21.401 1.00 64.44 119 ASN A CA 1
ATOM 945 C C . ASN A 1 119 ? -11.615 2.045 22.133 1.00 64.44 119 ASN A C 1
ATOM 947 O O . ASN A 1 119 ? -10.479 1.856 21.720 1.00 64.44 119 ASN A O 1
ATOM 951 N N . SER A 1 120 ? -11.857 2.777 23.227 1.00 64.44 120 SER A N 1
ATOM 952 C CA . SER A 1 120 ? -10.790 3.481 23.959 1.00 64.44 120 SER A CA 1
ATOM 953 C C . SER A 1 120 ? -9.796 2.554 24.666 1.00 64.44 120 SER A C 1
ATOM 955 O O . SER A 1 120 ? -8.747 3.016 25.094 1.00 64.44 120 SER A O 1
ATOM 957 N N . ILE A 1 121 ? -10.121 1.266 24.817 1.00 70.19 121 ILE A N 1
ATOM 958 C CA . ILE A 1 121 ? -9.239 0.271 25.447 1.00 70.19 121 ILE A CA 1
ATOM 959 C C . ILE A 1 121 ? -8.232 -0.290 24.430 1.00 70.19 121 ILE A C 1
ATOM 961 O O . ILE A 1 121 ? -7.128 -0.670 24.804 1.00 70.19 121 ILE A O 1
ATOM 965 N N . TYR A 1 122 ? -8.598 -0.324 23.145 1.00 66.88 122 TYR A N 1
ATOM 966 C CA . TYR A 1 122 ? -7.827 -1.000 22.093 1.00 66.88 122 TYR A CA 1
ATOM 967 C C . TYR A 1 122 ? -7.345 -0.068 20.977 1.00 66.88 122 TYR A C 1
ATOM 969 O O . TYR A 1 122 ? -6.648 -0.516 20.070 1.00 66.88 122 TYR A O 1
ATOM 977 N N . ARG A 1 123 ? -7.728 1.213 21.000 1.00 73.31 12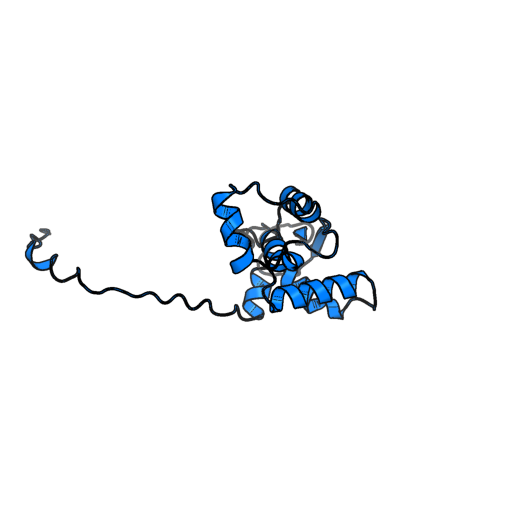3 ARG A N 1
ATOM 978 C CA . ARG A 1 123 ? -7.357 2.201 19.982 1.00 73.31 123 ARG A CA 1
ATOM 979 C C . ARG A 1 123 ? -6.768 3.441 20.630 1.00 73.31 123 ARG A C 1
ATOM 981 O O . ARG A 1 123 ? -7.364 3.999 21.549 1.00 73.31 123 ARG A O 1
ATOM 988 N N . ASN A 1 124 ? -5.645 3.901 20.087 1.00 81.50 124 ASN A N 1
ATOM 989 C CA . ASN A 1 124 ? -5.145 5.247 20.315 1.00 81.50 124 ASN A CA 1
ATOM 990 C C . ASN A 1 124 ? -5.777 6.184 19.265 1.00 81.50 124 ASN A C 1
ATOM 992 O O . ASN A 1 124 ? -5.459 6.050 18.083 1.00 81.50 124 ASN A O 1
ATOM 996 N N . PRO A 1 125 ? -6.646 7.138 19.652 1.00 79.88 125 PRO A N 1
ATOM 997 C CA . PRO A 1 125 ? -7.286 8.057 18.706 1.00 79.88 125 PRO A CA 1
ATOM 998 C C . PRO A 1 125 ? -6.293 8.872 17.867 1.00 79.88 125 PRO A C 1
ATOM 1000 O O . PRO A 1 125 ? -6.593 9.227 16.730 1.00 79.88 125 PRO A O 1
ATOM 1003 N N . ASN A 1 126 ? -5.094 9.132 18.398 1.00 82.62 126 ASN A N 1
ATOM 1004 C CA . ASN A 1 126 ? -4.042 9.874 17.696 1.00 82.62 126 ASN A CA 1
ATOM 1005 C C . ASN A 1 126 ? -3.363 9.049 16.588 1.00 82.62 126 ASN A C 1
ATOM 1007 O O . ASN A 1 126 ? -2.610 9.594 15.789 1.00 82.62 126 ASN A O 1
ATOM 1011 N N . GLU A 1 127 ? -3.618 7.741 16.543 1.00 87.50 127 GLU A N 1
ATOM 1012 C CA . GLU A 1 127 ? -3.034 6.790 15.594 1.00 87.50 127 GLU A CA 1
ATOM 1013 C C . GLU A 1 127 ? -4.065 6.242 14.593 1.00 87.50 127 GLU A C 1
ATOM 1015 O O . GLU A 1 127 ? -3.746 5.382 13.769 1.00 87.50 127 GLU A O 1
ATOM 1020 N N . GLU A 1 128 ? -5.310 6.724 14.640 1.00 84.88 128 GLU A N 1
ATOM 1021 C CA . GLU A 1 128 ? -6.363 6.291 13.714 1.00 84.88 128 GLU A CA 1
ATOM 1022 C C . GLU A 1 128 ? -6.219 6.898 12.315 1.00 84.88 128 GLU A C 1
ATOM 1024 O O . GLU A 1 128 ? -6.645 6.284 11.330 1.00 84.88 128 GLU A O 1
ATOM 1029 N N . TYR A 1 129 ? -5.609 8.081 12.234 1.00 87.62 129 TYR A N 1
ATOM 1030 C CA . TYR A 1 129 ? -5.543 8.907 11.034 1.00 87.62 129 TYR A CA 1
ATOM 1031 C C . TYR A 1 129 ? -4.102 9.247 10.679 1.00 87.62 129 TYR A C 1
ATOM 1033 O O . TYR A 1 129 ? -3.256 9.431 11.555 1.00 87.62 129 TYR A O 1
ATOM 1041 N N . SER A 1 130 ? -3.825 9.345 9.380 1.00 89.25 130 SER A N 1
ATOM 1042 C CA . SER A 1 130 ? -2.502 9.749 8.922 1.00 89.25 130 SER A CA 1
ATOM 1043 C C . SER A 1 130 ? -2.248 11.230 9.230 1.00 89.25 130 SER A C 1
ATOM 1045 O O . SER A 1 130 ? -3.152 12.054 9.068 1.00 89.25 130 SER A O 1
ATOM 1047 N N . PRO A 1 131 ? -1.015 11.615 9.610 1.00 90.25 131 PRO A N 1
ATOM 1048 C CA . PRO A 1 131 ? -0.653 13.021 9.782 1.00 90.25 131 PRO A CA 1
ATOM 1049 C C . PRO A 1 131 ? -0.523 13.789 8.451 1.00 90.25 131 PRO A C 1
ATOM 1051 O O . PRO A 1 131 ? -0.216 14.982 8.456 1.00 90.25 131 PRO A O 1
ATOM 1054 N N . PHE A 1 132 ? -0.712 13.131 7.304 1.00 88.94 132 PHE A N 1
ATOM 1055 C CA . PHE A 1 132 ? -0.673 13.749 5.982 1.00 88.94 132 PHE A CA 1
ATOM 1056 C C . PHE A 1 132 ? -1.635 13.067 5.004 1.00 88.94 132 PHE A C 1
ATOM 1058 O O . PHE A 1 132 ? -2.007 11.910 5.160 1.00 88.94 132 PHE A O 1
ATOM 1065 N N . GLU A 1 133 ? -2.022 13.805 3.967 1.00 86.06 133 GLU A N 1
ATOM 1066 C CA . GLU A 1 133 ? -2.844 13.287 2.874 1.00 86.06 133 GLU A CA 1
ATOM 1067 C C . GLU A 1 133 ? -2.054 12.254 2.058 1.00 86.06 133 GLU A C 1
ATOM 1069 O O . GLU A 1 133 ? -0.970 12.558 1.548 1.00 86.06 133 GLU A O 1
ATOM 1074 N N . PHE A 1 134 ? -2.616 11.055 1.901 1.00 82.31 134 PHE A N 1
ATOM 1075 C CA . PHE A 1 134 ? -2.139 10.083 0.926 1.00 82.31 134 PHE A CA 1
ATOM 1076 C C . PHE A 1 134 ? -2.701 10.424 -0.447 1.00 82.31 134 PHE A C 1
ATOM 1078 O O . PHE A 1 134 ? -3.877 10.758 -0.612 1.00 82.31 134 PHE A O 1
ATOM 1085 N N . ARG A 1 135 ? -1.830 10.356 -1.445 1.00 78.88 135 ARG A N 1
ATOM 1086 C CA . ARG A 1 135 ? -2.184 10.599 -2.836 1.00 78.88 135 ARG A CA 1
ATOM 1087 C C . ARG A 1 135 ? -1.982 9.317 -3.600 1.00 78.88 135 ARG A C 1
ATOM 1089 O O . ARG A 1 135 ? -0.980 8.645 -3.405 1.00 78.88 135 ARG A O 1
ATOM 1096 N N . PHE A 1 136 ? -2.924 9.055 -4.489 1.00 71.81 136 PHE A N 1
ATOM 1097 C CA . PHE A 1 136 ? -2.847 7.943 -5.409 1.00 71.81 136 PHE A CA 1
ATOM 1098 C C . PHE A 1 136 ? -1.835 8.254 -6.515 1.00 71.81 136 PHE A C 1
ATOM 1100 O O . PHE A 1 136 ? -1.999 9.232 -7.254 1.00 71.81 136 PHE A O 1
ATOM 1107 N N . PHE A 1 137 ? -0.809 7.421 -6.650 1.00 73.56 137 PHE A N 1
ATOM 1108 C CA . PHE A 1 137 ? 0.199 7.545 -7.698 1.00 73.56 137 PHE A CA 1
ATOM 1109 C C . PHE A 1 137 ? 0.273 6.282 -8.537 1.00 73.56 137 PHE A C 1
ATOM 1111 O O . PHE A 1 137 ? 0.329 5.180 -8.006 1.00 73.56 137 PHE A O 1
ATOM 1118 N N . ILE A 1 138 ? 0.367 6.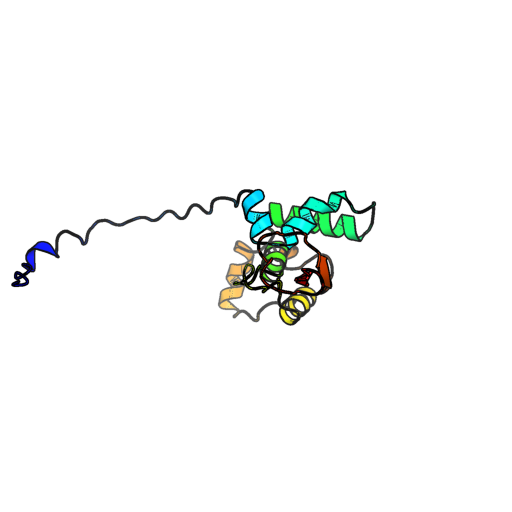457 -9.856 1.00 72.75 138 ILE A N 1
ATOM 1119 C CA . ILE A 1 138 ? 0.708 5.370 -10.771 1.00 72.75 138 ILE A CA 1
ATOM 1120 C C . ILE A 1 138 ? 2.170 5.529 -11.174 1.00 72.75 138 ILE A C 1
ATOM 1122 O O . ILE A 1 138 ? 2.518 6.494 -11.854 1.00 72.75 138 ILE A O 1
ATOM 1126 N N . ALA A 1 139 ? 3.023 4.577 -10.800 1.00 72.81 139 ALA A N 1
ATOM 1127 C CA . ALA A 1 139 ? 4.386 4.512 -11.312 1.00 72.81 139 ALA A CA 1
ATOM 1128 C C . ALA A 1 139 ? 4.488 3.469 -12.424 1.00 72.81 139 ALA A C 1
ATOM 1130 O O . ALA A 1 139 ? 3.963 2.361 -12.319 1.00 72.81 139 ALA A O 1
ATOM 1131 N N . ARG A 1 140 ? 5.190 3.830 -13.496 1.00 72.44 140 ARG A N 1
ATOM 1132 C CA . ARG A 1 140 ? 5.484 2.956 -14.629 1.00 72.44 140 ARG A CA 1
ATOM 1133 C C . ARG A 1 140 ? 6.952 2.550 -14.526 1.00 72.44 140 ARG A C 1
ATOM 1135 O O . ARG A 1 140 ? 7.817 3.387 -14.756 1.00 72.44 140 ARG A O 1
ATOM 1142 N N . ALA A 1 141 ? 7.240 1.311 -14.138 1.00 71.44 141 ALA A N 1
ATOM 1143 C CA . ALA A 1 141 ? 8.614 0.823 -14.008 1.00 71.44 141 ALA A CA 1
ATOM 1144 C C . ALA A 1 141 ? 8.924 -0.184 -15.106 1.00 71.44 141 ALA A C 1
ATOM 1146 O O . ALA A 1 141 ? 8.097 -1.045 -15.378 1.00 71.44 141 ALA A O 1
ATOM 1147 N N . ARG A 1 142 ? 10.116 -0.102 -15.696 1.00 73.06 142 ARG A N 1
ATOM 1148 C CA . ARG A 1 142 ? 10.612 -1.121 -16.622 1.00 73.06 142 ARG A CA 1
ATOM 1149 C C . ARG A 1 142 ? 11.487 -2.119 -15.875 1.00 73.06 142 ARG A C 1
ATOM 1151 O O . ARG A 1 142 ? 12.281 -1.703 -15.031 1.00 73.06 142 ARG A O 1
ATOM 1158 N N . HIS A 1 143 ? 11.363 -3.404 -16.182 1.00 71.50 143 HIS A N 1
ATOM 1159 C CA . HIS A 1 143 ? 12.300 -4.426 -15.715 1.00 71.50 143 HIS A CA 1
ATOM 1160 C C . HIS A 1 143 ? 12.924 -5.178 -16.891 1.00 71.50 143 HIS A C 1
ATOM 1162 O O . HIS A 1 143 ? 12.395 -5.164 -17.992 1.00 71.50 143 HIS A O 1
ATOM 1168 N N . ASN A 1 144 ? 14.083 -5.793 -16.657 1.00 69.25 144 ASN A N 1
ATOM 1169 C CA . ASN A 1 144 ? 14.782 -6.617 -17.644 1.00 69.25 144 ASN A CA 1
ATOM 1170 C C . ASN A 1 144 ? 14.736 -8.077 -17.180 1.00 69.25 144 ASN A C 1
ATOM 1172 O O . ASN A 1 144 ? 15.746 -8.641 -16.755 1.00 69.25 144 ASN A O 1
ATOM 1176 N N . SER A 1 145 ? 13.527 -8.631 -17.103 1.00 70.00 145 SER A N 1
ATOM 1177 C CA . SER A 1 145 ? 13.311 -9.968 -16.566 1.00 70.00 145 SER A CA 1
ATOM 1178 C C . SER A 1 145 ? 13.290 -10.966 -17.708 1.00 70.00 145 SER A C 1
ATOM 1180 O O . SER A 1 145 ? 12.489 -10.862 -18.621 1.00 70.00 145 SER A O 1
ATOM 1182 N N . THR A 1 146 ? 14.094 -12.021 -17.632 1.00 76.44 146 THR A N 1
ATOM 1183 C CA . THR A 1 146 ? 14.004 -13.111 -18.618 1.00 76.44 146 THR A CA 1
ATOM 1184 C C . THR A 1 146 ? 12.764 -13.986 -18.422 1.00 76.44 146 THR A C 1
ATOM 1186 O O . THR A 1 146 ? 12.527 -14.907 -19.196 1.00 76.44 146 THR A O 1
ATOM 1189 N N . VAL A 1 147 ? 11.959 -13.726 -17.386 1.00 77.88 147 VAL A N 1
ATOM 1190 C CA . VAL A 1 147 ? 10.805 -14.552 -17.010 1.00 77.88 147 VAL A CA 1
ATOM 1191 C C . VAL A 1 147 ? 9.605 -14.335 -17.944 1.00 77.88 147 VAL A C 1
ATOM 1193 O O . VAL A 1 147 ? 8.775 -15.233 -18.055 1.00 77.88 147 VAL A O 1
ATOM 1196 N N . GLN A 1 148 ? 9.517 -13.196 -18.642 1.00 74.75 148 GLN A N 1
ATOM 1197 C CA . GLN A 1 148 ? 8.394 -12.848 -19.534 1.00 74.75 148 GLN A CA 1
ATOM 1198 C C . GLN A 1 148 ? 8.755 -12.851 -21.028 1.00 74.75 148 GLN A C 1
ATOM 1200 O O . GLN A 1 148 ? 8.033 -12.293 -21.847 1.00 74.75 148 GLN A O 1
ATOM 1205 N N . TYR A 1 149 ? 9.817 -13.558 -21.416 1.00 70.12 149 TYR A N 1
ATOM 1206 C CA . TYR A 1 149 ? 10.348 -13.556 -22.787 1.00 70.12 149 TYR A CA 1
ATOM 1207 C C . TYR A 1 149 ? 9.378 -14.006 -23.898 1.00 70.12 149 TYR A C 1
ATOM 1209 O O . TYR A 1 149 ? 9.642 -13.764 -25.071 1.00 70.12 149 TYR A O 1
ATOM 1217 N N . HIS A 1 150 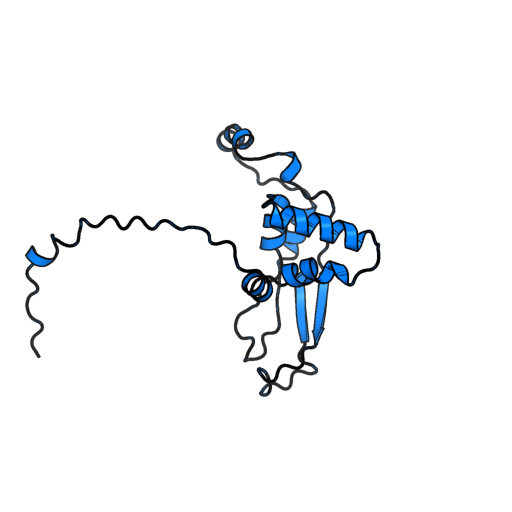? 8.278 -14.685 -23.557 1.00 67.81 150 HIS A N 1
ATOM 1218 C CA . HIS A 1 150 ? 7.268 -15.148 -24.519 1.00 67.81 150 HIS A CA 1
ATOM 1219 C C . HIS A 1 150 ? 6.231 -14.084 -24.897 1.00 67.81 150 HIS A C 1
ATOM 1221 O O . HIS A 1 150 ? 5.263 -14.392 -25.591 1.00 67.81 150 HIS A O 1
ATOM 1227 N N . ILE A 1 151 ? 6.382 -12.861 -24.397 1.00 64.62 151 ILE A N 1
ATOM 1228 C CA . ILE A 1 151 ? 5.411 -11.791 -24.579 1.00 64.62 151 ILE A CA 1
ATOM 1229 C C . ILE A 1 151 ? 6.151 -10.626 -25.200 1.00 64.62 151 ILE A C 1
ATOM 1231 O O . ILE A 1 151 ? 7.077 -10.084 -24.602 1.0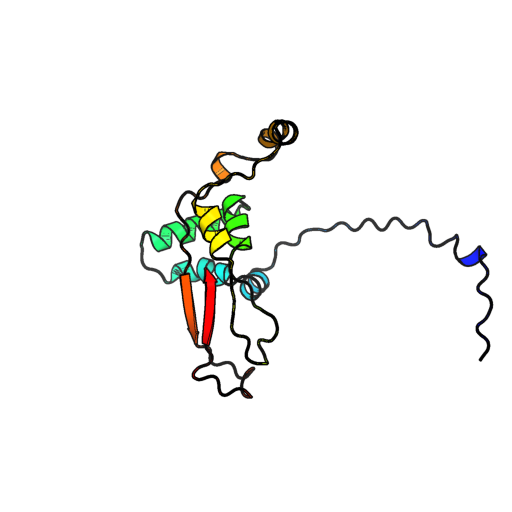0 64.62 151 ILE A O 1
ATOM 1235 N N . GLU A 1 152 ? 5.717 -10.219 -26.390 1.00 57.69 152 GLU A N 1
ATOM 1236 C CA . GLU A 1 152 ? 6.076 -8.922 -26.958 1.00 57.69 152 GLU A CA 1
ATOM 1237 C C . GLU A 1 152 ? 5.361 -7.830 -26.152 1.00 57.69 152 GLU A C 1
ATOM 1239 O O . GLU A 1 152 ? 4.369 -7.239 -26.573 1.00 57.69 152 GLU A O 1
ATOM 1244 N N . ALA A 1 153 ? 5.817 -7.603 -24.922 1.00 56.66 153 ALA A N 1
ATOM 1245 C CA . ALA A 1 153 ? 5.480 -6.398 -24.196 1.00 56.66 153 ALA A CA 1
ATOM 1246 C C . ALA A 1 153 ? 6.384 -5.291 -24.744 1.00 56.66 153 ALA A C 1
ATOM 1248 O O . ALA A 1 153 ? 7.607 -5.382 -24.638 1.00 56.66 153 ALA A O 1
ATOM 1249 N N . GLU A 1 154 ? 5.786 -4.263 -25.349 1.00 52.59 154 GLU A N 1
ATOM 1250 C CA . GLU A 1 154 ? 6.464 -3.012 -25.704 1.00 52.59 154 GLU A CA 1
ATOM 1251 C C . GLU A 1 154 ? 7.011 -2.385 -24.412 1.00 52.59 154 GLU A C 1
ATOM 1253 O O . GLU A 1 154 ? 6.312 -1.665 -23.696 1.00 52.59 154 GLU A O 1
ATOM 1258 N N . ASP A 1 155 ? 8.247 -2.763 -24.085 1.00 53.00 155 ASP A N 1
ATOM 1259 C CA . ASP A 1 155 ? 8.887 -2.610 -22.785 1.00 53.00 155 ASP A CA 1
ATOM 1260 C C . ASP A 1 155 ? 8.127 -3.322 -21.642 1.00 53.00 155 ASP A C 1
ATOM 1262 O O . ASP A 1 155 ? 6.980 -3.003 -21.328 1.00 53.00 155 ASP A O 1
ATOM 1266 N N . GLU A 1 156 ? 8.771 -4.269 -20.951 1.00 54.97 156 GLU A N 1
ATOM 1267 C CA . GLU A 1 156 ? 8.197 -4.931 -19.769 1.00 54.97 156 GLU A CA 1
ATOM 1268 C C . GLU A 1 156 ? 7.916 -3.904 -18.669 1.00 54.97 156 GLU A C 1
ATOM 1270 O O . GLU A 1 156 ? 8.801 -3.499 -17.913 1.00 54.97 156 GLU A O 1
ATOM 1275 N N . VAL A 1 157 ? 6.675 -3.432 -18.619 1.00 54.00 157 VAL A N 1
ATOM 1276 C CA . VAL A 1 157 ? 6.282 -2.310 -17.788 1.00 54.00 157 VAL A CA 1
ATOM 1277 C C . VAL A 1 157 ? 5.350 -2.758 -16.672 1.00 54.00 157 VAL A C 1
ATOM 1279 O O . VAL A 1 157 ? 4.196 -3.122 -16.911 1.00 54.00 157 VAL A O 1
ATOM 1282 N N . SER A 1 158 ? 5.815 -2.601 -15.439 1.00 56.59 158 SER A N 1
ATOM 1283 C CA . SER A 1 158 ? 4.993 -2.707 -14.243 1.00 56.59 158 SER A CA 1
ATOM 1284 C C . SER A 1 158 ? 4.277 -1.396 -13.953 1.00 56.59 158 SER A C 1
ATOM 1286 O O . SER A 1 158 ? 4.893 -0.327 -13.929 1.00 56.59 158 SER A O 1
ATOM 1288 N N . LYS A 1 159 ? 2.966 -1.480 -13.716 1.00 52.00 159 LYS A N 1
ATOM 1289 C CA . LYS A 1 159 ? 2.175 -0.378 -13.157 1.00 52.00 159 LYS A CA 1
ATOM 1290 C C . LYS A 1 159 ? 2.036 -0.604 -11.662 1.00 52.00 159 LYS A C 1
ATOM 1292 O O . LYS A 1 159 ? 1.445 -1.600 -11.250 1.00 52.00 159 LYS A O 1
ATOM 1297 N N . TRP A 1 160 ? 2.566 0.329 -10.894 1.00 52.78 160 TRP A N 1
ATOM 1298 C CA . TRP A 1 160 ? 2.503 0.344 -9.443 1.00 52.78 160 TRP A CA 1
ATOM 1299 C C . TRP A 1 160 ? 1.511 1.392 -9.003 1.00 52.78 160 TRP A C 1
ATOM 1301 O O . TRP A 1 160 ? 1.517 2.488 -9.558 1.00 52.78 160 TRP A O 1
ATOM 1311 N N . ILE A 1 161 ? 0.702 1.057 -8.013 1.00 51.88 161 ILE A N 1
ATOM 1312 C CA . ILE A 1 161 ? -0.225 1.983 -7.387 1.00 51.88 161 ILE A CA 1
ATOM 1313 C C . ILE A 1 161 ? 0.172 2.143 -5.918 1.00 51.88 161 ILE A C 1
ATOM 1315 O O . ILE A 1 161 ? 0.213 1.149 -5.187 1.00 51.88 161 ILE A O 1
ATOM 1319 N N . PHE A 1 162 ? 0.477 3.381 -5.528 1.00 55.97 162 PHE A N 1
ATOM 1320 C CA . PHE A 1 162 ? 0.778 3.805 -4.156 1.00 55.97 162 PHE A CA 1
ATOM 1321 C C . PHE A 1 162 ? -0.278 4.793 -3.671 1.00 55.97 162 PHE A C 1
ATOM 1323 O O . PHE A 1 162 ? -0.749 5.580 -4.527 1.00 55.97 162 PHE A O 1
#

Secondary structure (DSSP, 8-state):
-------GGGTTTSS----------PPPPHHHHHHH-HHHHHHHGGGGS-SSHHHHHHHHHHHHHHTT-HHHHHHHHTS-EEPS-GGGT--EEE--HHHHHHHHTTPPP---HHHHTTHHHH--GGGSS-SS-----EEEEE---GGGTTS--SS-EEEEE-

InterPro domains:
  IPR006621 Nose resistant-to-fluoxetine protein, N-terminal [PF20146] (54-151)